Protein AF-A0A518E1F5-F1 (afdb_monomer_lite)

Foldseek 3Di:
DDDDPPPPPDDDDDPDPVVVVVVVVVVVVVVVVPPPVVVVVVVVVVVVVVVVCVCQLPLPCCQLDHHPVRVLVCLLCLLVVVDDPSVVVSSVSNVVRDPVVVVVSVCVVVVVPPDPPDDPPPPDDD

InterPro domains:
  IPR027383 Putative zinc-finger [PF13490] (68-102)
  IPR041916 Anti-sigma factor, zinc-finger domain superfamily [G3DSA:1.10.10.1320] (71-124)

pLDDT: mean 78.93, std 15.69, range [46.25, 96.38]

Structure (mmCIF, N/CA/C/O backbone):
data_AF-A0A518E1F5-F1
#
_entry.id   AF-A0A518E1F5-F1
#
loop_
_atom_site.group_PDB
_atom_site.id
_atom_site.type_symbol
_atom_site.label_atom_id
_atom_site.label_alt_id
_atom_site.label_comp_id
_atom_site.label_asym_id
_atom_site.label_entity_id
_atom_site.label_seq_id
_atom_site.pdbx_PDB_ins_code
_atom_site.Cartn_x
_atom_site.Cartn_y
_atom_site.Cartn_z
_atom_site.occupancy
_atom_site.B_iso_or_equiv
_atom_site.auth_seq_id
_atom_site.auth_comp_id
_atom_site.auth_asym_id
_atom_site.auth_atom_id
_atom_site.pdbx_PDB_model_num
ATOM 1 N N . MET A 1 1 ? 69.450 6.178 -67.119 1.00 46.25 1 MET A N 1
ATOM 2 C CA . MET A 1 1 ? 68.196 6.083 -66.341 1.00 46.25 1 MET A CA 1
ATOM 3 C C . MET A 1 1 ? 67.328 5.030 -67.004 1.00 46.25 1 MET A C 1
ATOM 5 O O . MET A 1 1 ? 66.877 5.261 -68.116 1.00 46.25 1 MET A O 1
ATOM 9 N N . ALA A 1 2 ? 67.214 3.853 -66.390 1.00 51.91 2 ALA A N 1
ATOM 10 C CA . ALA A 1 2 ? 66.398 2.751 -66.897 1.00 51.91 2 ALA A CA 1
ATOM 11 C C . ALA A 1 2 ? 64.999 2.818 -66.252 1.00 51.91 2 ALA A C 1
ATOM 13 O O . ALA A 1 2 ? 64.927 3.019 -65.038 1.00 51.91 2 ALA A O 1
ATOM 14 N N . PRO A 1 3 ? 63.903 2.692 -67.018 1.00 69.12 3 PRO A N 1
ATOM 15 C CA . PRO A 1 3 ? 62.561 2.616 -66.453 1.00 69.12 3 PRO A CA 1
ATOM 16 C C . PRO A 1 3 ? 62.301 1.212 -65.885 1.00 69.12 3 PRO A C 1
ATOM 18 O O . PRO A 1 3 ? 62.406 0.215 -66.597 1.00 69.12 3 PRO A O 1
ATOM 21 N N . ASN A 1 4 ? 61.959 1.139 -64.596 1.00 65.44 4 ASN A N 1
ATOM 22 C CA . ASN A 1 4 ? 61.533 -0.096 -63.941 1.00 65.44 4 ASN A CA 1
ATOM 23 C C . ASN A 1 4 ? 60.111 -0.441 -64.404 1.00 65.44 4 ASN A C 1
ATOM 25 O O . ASN A 1 4 ? 59.149 0.218 -64.012 1.00 65.44 4 ASN A O 1
ATOM 29 N N . ALA A 1 5 ? 59.987 -1.464 -65.246 1.00 60.72 5 ALA A N 1
ATOM 30 C CA . ALA A 1 5 ? 58.710 -2.047 -65.630 1.00 60.72 5 ALA A CA 1
ATOM 31 C C . ALA A 1 5 ? 58.191 -2.933 -64.487 1.00 60.72 5 ALA A C 1
ATOM 33 O O . ALA A 1 5 ? 58.458 -4.131 -64.447 1.00 60.72 5 ALA A O 1
ATOM 34 N N . PHE A 1 6 ? 57.462 -2.340 -63.540 1.00 66.81 6 PHE A N 1
ATOM 35 C CA . PHE A 1 6 ? 56.567 -3.102 -62.671 1.00 66.81 6 PHE A CA 1
ATOM 36 C C . PHE A 1 6 ? 55.363 -3.530 -63.512 1.00 66.81 6 PHE A C 1
ATOM 38 O O . PHE A 1 6 ? 54.394 -2.792 -63.675 1.00 66.81 6 PHE A O 1
ATOM 45 N N . THR A 1 7 ? 55.449 -4.710 -64.120 1.00 67.56 7 THR A N 1
ATOM 46 C CA . THR A 1 7 ? 54.271 -5.408 -64.633 1.00 67.56 7 THR A CA 1
ATOM 47 C C . THR A 1 7 ? 53.576 -6.061 -63.446 1.00 67.56 7 THR A C 1
ATOM 49 O O . THR A 1 7 ? 53.745 -7.255 -63.202 1.00 67.56 7 THR A O 1
ATOM 52 N N . ASP A 1 8 ? 52.838 -5.260 -62.680 1.00 62.75 8 ASP A N 1
ATOM 53 C CA . ASP A 1 8 ? 51.925 -5.764 -61.660 1.00 62.75 8 ASP A CA 1
ATOM 54 C C . ASP A 1 8 ? 50.793 -6.509 -62.374 1.00 62.75 8 ASP A C 1
ATOM 56 O O . ASP A 1 8 ? 49.826 -5.922 -62.866 1.00 62.75 8 ASP A O 1
ATOM 60 N N . SER A 1 9 ? 50.947 -7.827 -62.491 1.00 74.31 9 SER A N 1
ATOM 61 C CA . SER A 1 9 ? 49.896 -8.734 -62.933 1.00 74.31 9 SER A CA 1
ATOM 62 C C . SER A 1 9 ? 48.809 -8.756 -61.864 1.00 74.31 9 SER A C 1
ATOM 64 O O . SER A 1 9 ? 48.840 -9.563 -60.936 1.00 74.31 9 SER A O 1
ATOM 66 N N . TRP A 1 10 ? 47.870 -7.819 -61.963 1.00 83.19 10 TRP A N 1
ATOM 67 C CA . TRP A 1 10 ? 46.659 -7.830 -61.159 1.00 83.19 10 TRP A CA 1
ATOM 68 C C . TRP A 1 10 ? 45.859 -9.091 -61.495 1.00 83.19 10 TRP A C 1
ATOM 70 O O . TRP A 1 10 ? 45.221 -9.173 -62.547 1.00 83.19 10 TRP A O 1
ATOM 80 N N . GLU A 1 11 ? 45.909 -10.086 -60.615 1.00 83.25 11 GLU A N 1
ATOM 81 C CA . GLU A 1 11 ? 45.075 -11.273 -60.746 1.00 83.25 11 GLU A CA 1
ATOM 82 C C . GLU A 1 11 ? 43.672 -10.988 -60.192 1.00 83.25 11 GLU A C 1
ATOM 84 O O . GLU A 1 11 ? 43.524 -10.416 -59.104 1.00 83.25 11 GLU A O 1
ATOM 89 N N . PRO A 1 12 ? 42.608 -11.357 -60.926 1.00 81.50 12 PRO A N 1
ATOM 90 C CA . PRO A 1 12 ? 41.252 -11.223 -60.429 1.00 81.50 12 PRO A CA 1
ATOM 91 C C . PRO A 1 12 ? 41.071 -12.104 -59.190 1.00 81.50 12 PRO A C 1
ATOM 93 O O . PRO A 1 12 ? 41.300 -13.311 -59.219 1.00 81.50 12 PRO A O 1
ATOM 96 N N . CYS A 1 13 ? 40.647 -11.475 -58.094 1.00 79.06 13 CYS A N 1
ATOM 97 C CA . CYS A 1 13 ? 40.413 -12.144 -56.821 1.00 79.06 13 CYS A CA 1
ATOM 98 C C . CYS A 1 13 ? 39.407 -13.304 -56.989 1.00 79.06 13 CYS A C 1
ATOM 100 O O . CYS A 1 13 ? 38.368 -13.115 -57.637 1.00 79.06 13 CYS A O 1
ATOM 102 N N . PRO A 1 14 ? 39.682 -14.492 -56.415 1.00 79.88 14 PRO A N 1
ATOM 103 C CA . PRO A 1 14 ? 38.790 -15.639 -56.511 1.00 79.88 14 PRO A CA 1
ATOM 104 C C . PRO A 1 14 ? 37.406 -15.309 -55.942 1.00 79.88 14 PRO A C 1
ATOM 106 O O . PRO A 1 14 ? 37.247 -14.755 -54.850 1.00 79.88 14 PRO A O 1
ATOM 109 N N . SER A 1 15 ? 36.366 -15.653 -56.700 1.00 80.69 15 SER A N 1
ATOM 110 C CA . SER A 1 15 ? 34.984 -15.369 -56.325 1.00 80.69 15 SER A CA 1
ATOM 111 C C . SER A 1 15 ? 34.596 -16.134 -55.056 1.00 80.69 15 SER A C 1
ATOM 113 O O . SER A 1 15 ? 34.582 -17.363 -55.060 1.00 80.69 15 SER A O 1
ATOM 115 N N . GLY A 1 16 ? 34.230 -15.415 -53.992 1.00 79.25 16 GLY A N 1
ATOM 116 C CA . GLY A 1 16 ? 33.641 -16.001 -52.778 1.00 79.25 16 GLY A CA 1
ATOM 117 C C . GLY A 1 16 ? 34.358 -15.674 -51.465 1.00 79.25 16 GLY A C 1
ATOM 118 O O . GLY A 1 16 ? 33.766 -15.817 -50.396 1.00 79.25 16 GLY A O 1
ATOM 119 N N . GLU A 1 17 ? 35.598 -15.188 -51.509 1.00 83.38 17 GLU A N 1
ATOM 120 C CA . GLU A 1 17 ? 36.358 -14.904 -50.282 1.00 83.38 17 GLU A CA 1
ATOM 121 C C . GLU A 1 17 ? 35.868 -13.624 -49.581 1.00 83.38 17 GLU A C 1
ATOM 123 O O . GLU A 1 17 ? 35.615 -13.606 -48.372 1.00 83.38 17 GLU A O 1
ATOM 128 N N . LEU A 1 18 ? 35.597 -12.574 -50.361 1.00 83.38 18 LEU A N 1
ATOM 129 C CA . LEU A 1 18 ? 35.066 -11.308 -49.848 1.00 83.38 18 LEU A CA 1
ATOM 130 C C . LEU A 1 18 ? 33.648 -11.459 -49.273 1.00 83.38 18 LEU A C 1
ATOM 132 O O . LEU A 1 18 ? 33.318 -10.857 -48.249 1.00 83.38 18 LEU A O 1
ATOM 136 N N . THR A 1 19 ? 32.804 -12.297 -49.879 1.00 82.88 19 THR A N 1
ATOM 137 C CA . THR A 1 19 ? 31.443 -12.548 -49.381 1.00 82.88 19 THR A CA 1
ATOM 138 C C . THR A 1 19 ? 31.452 -13.322 -48.065 1.00 82.88 19 THR A C 1
ATOM 140 O O . THR A 1 19 ? 30.645 -13.017 -47.183 1.00 82.88 19 THR A O 1
ATOM 143 N N . GLY A 1 20 ? 32.400 -14.247 -47.876 1.00 83.44 20 GLY A N 1
ATOM 144 C CA . GLY A 1 20 ? 32.597 -14.953 -46.608 1.00 83.44 20 GLY A CA 1
ATOM 145 C C . GLY A 1 20 ? 32.967 -14.014 -45.455 1.00 83.44 20 GLY A C 1
ATOM 146 O O . GLY A 1 20 ? 32.409 -14.121 -44.356 1.00 83.44 20 GLY A O 1
ATOM 147 N N . MET A 1 21 ? 33.842 -13.035 -45.708 1.00 81.75 21 MET A N 1
ATOM 148 C CA . MET A 1 21 ? 34.211 -12.025 -44.707 1.00 81.75 21 MET A CA 1
ATOM 149 C C . MET A 1 21 ? 33.032 -11.112 -44.342 1.00 81.75 21 MET A C 1
ATOM 151 O O . MET A 1 21 ? 32.792 -10.858 -43.157 1.00 81.75 21 MET A O 1
ATOM 155 N N . VAL A 1 22 ? 32.238 -10.682 -45.329 1.00 86.06 22 VAL A N 1
ATOM 156 C CA . VAL A 1 22 ? 31.046 -9.849 -45.095 1.00 86.06 22 VAL A CA 1
ATOM 157 C C . VAL A 1 22 ? 29.970 -10.613 -44.315 1.00 86.06 22 VAL A C 1
ATOM 159 O O . VAL A 1 22 ? 29.420 -10.075 -43.351 1.00 86.06 22 VAL A O 1
ATOM 162 N N . GLN A 1 23 ? 29.696 -11.877 -44.654 1.00 84.50 23 GLN A N 1
ATOM 163 C CA . GLN A 1 23 ? 28.716 -12.695 -43.928 1.00 84.50 23 GLN A CA 1
ATOM 164 C C . GLN A 1 23 ? 29.130 -12.946 -42.473 1.00 84.50 23 GLN A C 1
ATOM 166 O O . GLN A 1 23 ? 28.301 -12.824 -41.563 1.00 84.50 23 GLN A O 1
ATOM 171 N N . ARG A 1 24 ? 30.415 -13.231 -42.218 1.00 81.12 24 ARG A N 1
ATOM 172 C CA . ARG A 1 24 ? 30.926 -13.425 -40.854 1.00 81.12 24 ARG A CA 1
ATOM 173 C C . ARG A 1 24 ? 30.796 -12.140 -40.033 1.00 81.12 24 ARG A C 1
ATOM 175 O O . ARG A 1 24 ? 30.259 -12.196 -38.926 1.00 81.12 24 ARG A O 1
ATOM 182 N N . ALA A 1 25 ? 31.165 -10.987 -40.594 1.00 81.00 25 ALA A N 1
ATOM 183 C CA . ALA A 1 25 ? 31.026 -9.688 -39.933 1.00 81.00 25 ALA A CA 1
ATOM 184 C C . ALA A 1 25 ? 29.560 -9.334 -39.610 1.00 81.00 25 ALA A C 1
ATOM 186 O O . ALA A 1 25 ? 29.260 -8.836 -38.522 1.00 81.00 25 ALA A O 1
ATOM 187 N N . GLN A 1 26 ? 28.625 -9.637 -40.516 1.00 84.56 26 GLN A N 1
ATOM 188 C CA . GLN A 1 26 ? 27.197 -9.397 -40.284 1.00 84.56 26 GLN A CA 1
ATOM 189 C C . GLN A 1 26 ? 26.607 -10.324 -39.209 1.00 84.56 26 GLN A C 1
ATOM 191 O O . GLN A 1 26 ? 25.800 -9.873 -38.394 1.00 84.56 26 GLN A O 1
ATOM 196 N N . SER A 1 27 ? 27.024 -11.593 -39.154 1.00 77.94 27 SER A N 1
ATOM 197 C CA . SER A 1 27 ? 26.531 -12.548 -38.148 1.00 77.94 27 SER A CA 1
ATOM 198 C C . SER A 1 27 ? 26.914 -12.156 -36.713 1.00 77.94 27 SER A C 1
ATOM 200 O O . SER A 1 27 ? 26.108 -12.301 -35.791 1.00 77.94 27 SER A O 1
ATOM 202 N N . VAL A 1 28 ? 28.110 -11.588 -36.530 1.00 77.75 28 VAL A N 1
ATOM 203 C CA . VAL A 1 28 ? 28.608 -11.114 -35.231 1.00 77.75 28 VAL A CA 1
ATOM 204 C C . VAL A 1 28 ? 27.842 -9.869 -34.777 1.00 77.75 28 VAL A C 1
ATOM 206 O O . VAL A 1 28 ? 27.422 -9.798 -33.623 1.00 77.75 28 VAL A O 1
ATOM 209 N N . ARG A 1 29 ? 27.566 -8.927 -35.693 1.00 67.25 29 ARG A N 1
ATOM 210 C CA . ARG A 1 29 ? 26.765 -7.727 -35.388 1.00 67.25 29 ARG A CA 1
ATOM 211 C C . ARG A 1 29 ? 25.335 -8.063 -34.963 1.00 67.25 29 ARG A C 1
ATOM 213 O O . ARG A 1 29 ? 24.836 -7.462 -34.016 1.00 67.25 29 ARG A O 1
ATOM 220 N N . ARG A 1 30 ? 24.693 -9.050 -35.604 1.00 67.81 30 ARG A N 1
ATOM 221 C CA . ARG A 1 30 ? 23.337 -9.490 -35.220 1.00 67.81 30 ARG A CA 1
ATOM 222 C C . ARG A 1 30 ? 23.296 -10.084 -33.812 1.00 67.81 30 ARG A C 1
ATOM 224 O O . ARG A 1 30 ? 22.365 -9.796 -33.071 1.00 67.81 30 ARG A O 1
ATOM 231 N N . LYS A 1 31 ? 24.307 -10.870 -33.426 1.00 62.84 31 LYS A N 1
ATOM 232 C CA . LYS A 1 31 ? 24.369 -11.486 -32.091 1.00 62.84 31 LYS A CA 1
ATOM 233 C C . LYS A 1 31 ? 24.662 -10.482 -30.974 1.00 62.84 31 LYS A C 1
ATOM 235 O O . LYS A 1 31 ? 24.146 -10.653 -29.876 1.00 62.84 31 LYS A O 1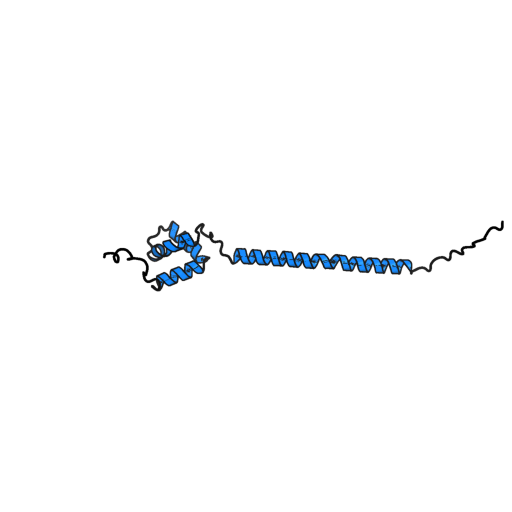
ATOM 240 N N . SER A 1 32 ? 25.454 -9.440 -31.241 1.00 61.91 32 SER A N 1
ATOM 241 C CA . SER A 1 32 ? 25.820 -8.454 -30.212 1.00 61.91 32 SER A CA 1
ATOM 242 C C . SER A 1 32 ? 24.713 -7.434 -29.917 1.00 61.91 32 SER A C 1
ATOM 244 O O . SER A 1 32 ? 24.672 -6.901 -28.811 1.00 61.91 32 SER A O 1
ATOM 246 N N . GLN A 1 33 ? 23.816 -7.147 -30.867 1.00 58.78 33 GLN A N 1
ATOM 247 C CA . GLN A 1 33 ? 22.744 -6.168 -30.646 1.00 58.78 33 GLN A CA 1
ATOM 248 C C . GLN A 1 33 ? 21.588 -6.706 -29.792 1.00 58.78 33 GLN A C 1
ATOM 250 O O . GLN A 1 33 ? 20.921 -5.923 -29.126 1.00 58.78 33 GLN A O 1
ATOM 255 N N . THR A 1 34 ? 21.352 -8.019 -29.753 1.00 57.84 34 THR A N 1
ATOM 256 C CA . THR A 1 34 ? 20.215 -8.597 -29.014 1.00 57.84 34 THR A CA 1
ATOM 257 C C . THR A 1 34 ? 20.486 -8.839 -27.530 1.00 57.84 34 THR A C 1
ATOM 259 O O . THR A 1 34 ? 19.546 -8.906 -26.745 1.00 57.84 34 THR A O 1
ATOM 262 N N . THR A 1 35 ? 21.746 -8.970 -27.110 1.00 61.56 35 THR A N 1
ATOM 263 C CA . THR A 1 35 ? 22.083 -9.379 -25.734 1.00 61.56 35 THR A CA 1
ATOM 264 C C . THR A 1 35 ? 22.052 -8.242 -24.716 1.00 61.56 35 THR A C 1
ATOM 266 O O . THR A 1 35 ? 21.829 -8.497 -23.539 1.00 61.56 35 THR A O 1
ATOM 269 N N . SER A 1 36 ? 22.245 -6.990 -25.136 1.00 63.03 36 SER A N 1
ATOM 270 C CA . SER A 1 36 ? 22.329 -5.869 -24.185 1.00 63.03 36 SER A CA 1
ATOM 271 C C . SER A 1 36 ? 20.962 -5.358 -23.718 1.00 63.03 36 SER A C 1
ATOM 273 O O . SER A 1 36 ? 20.842 -4.876 -22.595 1.00 63.03 36 SER A O 1
ATOM 275 N N . PHE A 1 37 ? 19.911 -5.490 -24.535 1.00 68.19 37 PHE A N 1
ATOM 276 C CA . PHE A 1 37 ? 18.580 -4.975 -24.186 1.00 68.19 37 PHE A CA 1
ATOM 277 C C . PHE A 1 37 ? 17.820 -5.856 -23.186 1.00 68.19 37 PHE A C 1
ATOM 279 O O . PHE A 1 37 ? 16.997 -5.349 -22.426 1.00 68.19 37 PHE A O 1
ATOM 286 N N . THR A 1 38 ? 18.107 -7.158 -23.136 1.00 75.69 38 THR A N 1
ATOM 287 C CA . THR A 1 38 ? 17.394 -8.092 -22.251 1.00 75.69 38 THR A CA 1
ATOM 288 C C . THR A 1 38 ? 17.744 -7.872 -20.780 1.00 75.69 38 THR A C 1
ATOM 290 O O . THR A 1 38 ? 16.852 -7.867 -19.937 1.00 75.69 38 THR A O 1
ATOM 293 N N . ILE A 1 39 ? 19.018 -7.620 -20.464 1.00 81.81 39 ILE A N 1
ATOM 294 C CA . ILE A 1 39 ? 19.486 -7.442 -19.079 1.00 81.81 39 ILE A CA 1
ATOM 295 C C . ILE A 1 39 ? 18.878 -6.182 -18.453 1.00 81.81 39 ILE A C 1
ATOM 297 O O . ILE A 1 39 ? 18.346 -6.233 -17.345 1.00 81.81 39 ILE A O 1
ATOM 301 N N . VAL A 1 40 ? 18.906 -5.060 -19.179 1.00 84.88 40 VAL A N 1
ATOM 302 C CA . VAL A 1 40 ? 18.335 -3.792 -18.697 1.00 84.88 40 VAL A CA 1
ATOM 303 C C . VAL A 1 40 ? 16.819 -3.912 -18.530 1.00 84.88 40 VAL A C 1
ATOM 305 O O . VAL A 1 40 ? 16.282 -3.475 -17.516 1.00 84.88 40 VAL A O 1
ATOM 308 N N . GLY A 1 41 ? 16.134 -4.564 -19.476 1.00 87.62 41 GLY A N 1
ATOM 309 C CA . GLY A 1 41 ? 14.691 -4.791 -19.391 1.00 87.62 41 GLY A CA 1
ATOM 310 C C . GLY A 1 41 ? 14.284 -5.606 -18.161 1.00 87.62 41 GLY A C 1
ATOM 311 O O . GLY A 1 41 ? 13.347 -5.227 -17.461 1.00 87.6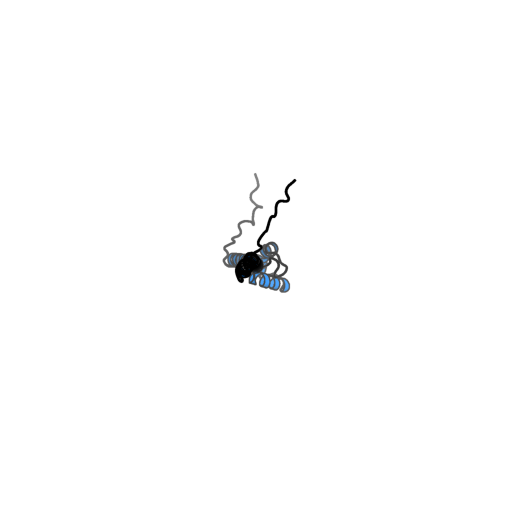2 41 GLY A O 1
ATOM 312 N N . VAL A 1 42 ? 15.016 -6.682 -17.850 1.00 92.88 42 VAL A N 1
ATOM 313 C CA . VAL A 1 42 ? 14.743 -7.511 -16.665 1.00 92.88 42 VAL A CA 1
ATOM 314 C C . VAL A 1 42 ? 14.951 -6.719 -15.376 1.00 92.88 42 VAL A C 1
ATOM 316 O O . VAL A 1 42 ? 14.092 -6.785 -14.504 1.00 92.88 42 VAL A O 1
ATOM 319 N N . LEU A 1 43 ? 16.031 -5.939 -15.263 1.00 92.62 43 LEU A N 1
ATOM 320 C CA . LEU A 1 43 ? 16.304 -5.129 -14.067 1.00 92.62 43 LEU A CA 1
ATOM 321 C C . LEU A 1 43 ? 15.245 -4.045 -13.828 1.00 92.62 43 LEU A C 1
ATOM 323 O O . LEU A 1 43 ? 14.845 -3.813 -12.688 1.00 92.62 43 LEU A O 1
ATOM 327 N N . VAL A 1 44 ? 14.772 -3.385 -14.887 1.00 95.88 44 VAL A N 1
ATOM 328 C CA . VAL A 1 44 ? 13.711 -2.372 -14.772 1.00 95.88 44 VAL A CA 1
ATOM 329 C C . VAL A 1 44 ? 12.395 -3.023 -14.357 1.00 95.88 44 VAL A C 1
ATOM 331 O O . VAL A 1 44 ? 11.737 -2.528 -13.445 1.00 95.88 44 VAL A O 1
ATOM 334 N N . LEU A 1 45 ? 12.032 -4.154 -14.970 1.00 95.56 45 LEU A N 1
ATOM 335 C CA . LEU A 1 45 ? 10.806 -4.872 -14.626 1.00 95.56 45 LEU A CA 1
ATOM 336 C C . LEU A 1 45 ? 10.830 -5.382 -13.184 1.00 95.56 45 LEU A C 1
ATOM 338 O O . LEU A 1 45 ? 9.861 -5.159 -12.463 1.00 95.56 45 LEU A O 1
ATOM 342 N N . THR A 1 46 ? 11.919 -6.013 -12.735 1.00 94.94 46 THR A N 1
ATOM 343 C CA . THR A 1 46 ? 12.026 -6.505 -11.352 1.00 94.94 46 THR A CA 1
ATOM 344 C C . THR A 1 46 ? 12.022 -5.365 -10.343 1.00 94.94 46 THR A C 1
ATOM 346 O O . THR A 1 46 ? 11.337 -5.471 -9.331 1.00 94.94 46 THR A O 1
ATOM 349 N N . SER A 1 47 ? 12.708 -4.254 -10.627 1.00 94.69 47 SER A N 1
ATOM 350 C CA . SER A 1 47 ? 12.677 -3.061 -9.776 1.00 94.69 47 SER A CA 1
ATOM 351 C C . SER A 1 47 ? 11.265 -2.472 -9.673 1.00 94.69 47 SER A C 1
ATOM 353 O O . SER A 1 47 ? 10.770 -2.252 -8.568 1.00 94.69 47 SER A O 1
ATOM 355 N N . CYS A 1 48 ? 10.561 -2.309 -10.800 1.00 94.88 48 CYS A N 1
ATOM 356 C CA . CYS A 1 48 ? 9.168 -1.855 -10.810 1.00 94.88 48 CYS A CA 1
ATOM 357 C C . CYS A 1 48 ? 8.241 -2.795 -10.035 1.00 94.88 48 CYS A C 1
ATOM 359 O O . CYS A 1 48 ? 7.442 -2.325 -9.229 1.00 94.88 48 CYS A O 1
ATOM 361 N N . LEU A 1 49 ? 8.352 -4.109 -10.245 1.00 95.12 49 LEU A N 1
ATOM 362 C CA . LEU A 1 49 ? 7.577 -5.114 -9.512 1.00 95.12 49 LEU A CA 1
ATOM 363 C C . LEU A 1 49 ? 7.850 -5.056 -8.008 1.00 95.12 49 LEU A C 1
ATOM 365 O O . LEU A 1 49 ? 6.914 -5.121 -7.220 1.00 95.12 49 LEU A O 1
ATOM 369 N N . SER A 1 50 ? 9.110 -4.886 -7.611 1.00 92.75 50 SER A N 1
ATOM 370 C CA . SER A 1 50 ? 9.503 -4.794 -6.205 1.00 92.75 50 SER A CA 1
ATOM 371 C C . SER A 1 50 ? 8.961 -3.520 -5.548 1.00 92.75 50 SER A C 1
ATOM 373 O O . SER A 1 50 ? 8.396 -3.575 -4.459 1.00 92.75 50 SER A O 1
ATOM 375 N N . LEU A 1 51 ? 9.040 -2.373 -6.231 1.00 89.12 51 LEU A N 1
ATOM 376 C CA . LEU A 1 51 ? 8.458 -1.117 -5.749 1.00 89.12 51 LEU A CA 1
ATOM 377 C C . LEU A 1 51 ? 6.931 -1.188 -5.655 1.00 89.12 51 LEU A C 1
ATOM 379 O O . LEU A 1 51 ? 6.370 -0.728 -4.666 1.00 89.12 51 LEU A O 1
ATOM 383 N N . LEU A 1 52 ? 6.261 -1.790 -6.640 1.00 87.19 52 LEU A N 1
ATOM 384 C CA . LEU A 1 52 ? 4.815 -2.023 -6.591 1.00 87.19 52 LEU A CA 1
AT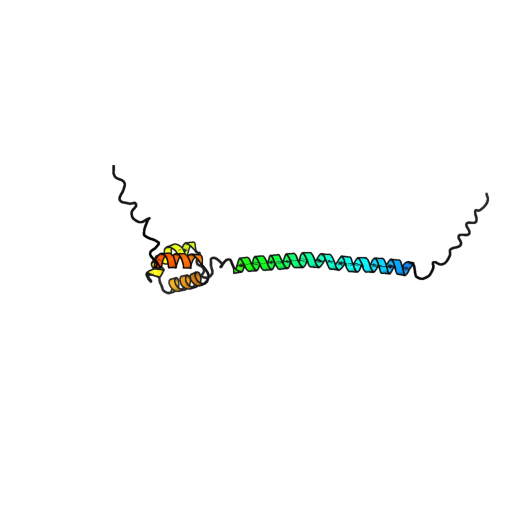OM 385 C C . LEU A 1 52 ? 4.440 -2.945 -5.433 1.00 87.19 52 LEU A C 1
ATOM 387 O O . LEU A 1 52 ? 3.488 -2.660 -4.714 1.00 87.19 52 LEU A O 1
ATOM 391 N N . TYR A 1 53 ? 5.210 -4.012 -5.219 1.00 88.25 53 TYR A N 1
ATOM 392 C CA . TYR A 1 53 ? 5.003 -4.917 -4.097 1.00 88.25 53 TYR A CA 1
ATOM 393 C C . TYR A 1 53 ? 5.164 -4.189 -2.764 1.00 88.25 53 TYR A C 1
ATOM 395 O O . TYR A 1 53 ? 4.324 -4.361 -1.889 1.00 88.25 53 TYR A O 1
ATOM 403 N N . LEU A 1 54 ? 6.181 -3.336 -2.618 1.00 83.50 54 LEU A N 1
ATOM 404 C CA . LEU A 1 54 ? 6.356 -2.520 -1.419 1.00 83.50 54 LEU A CA 1
ATOM 405 C C . LEU A 1 54 ? 5.205 -1.533 -1.238 1.00 83.50 54 LEU A C 1
ATOM 407 O O . LEU A 1 54 ? 4.648 -1.509 -0.159 1.00 83.50 54 LEU A O 1
ATOM 411 N N . GLN A 1 55 ? 4.781 -0.797 -2.267 1.00 72.31 55 GLN A N 1
ATOM 412 C CA . GLN A 1 55 ? 3.646 0.138 -2.177 1.00 72.31 55 GLN A CA 1
ATOM 413 C C . GLN A 1 55 ? 2.330 -0.554 -1.798 1.00 72.31 55 GLN A C 1
ATOM 415 O O . GLN A 1 55 ? 1.507 0.029 -1.101 1.00 72.31 55 GLN A O 1
ATOM 420 N N . PHE A 1 56 ? 2.126 -1.786 -2.264 1.00 71.81 56 PHE A N 1
ATOM 421 C CA . PHE A 1 56 ? 0.925 -2.564 -1.968 1.00 71.81 56 PHE A CA 1
ATOM 422 C C . PHE A 1 56 ? 1.008 -3.281 -0.612 1.00 71.81 56 PHE A C 1
ATOM 424 O O . PHE A 1 56 ? -0.005 -3.462 0.057 1.00 71.81 56 PHE A O 1
ATOM 431 N N . SER A 1 57 ? 2.214 -3.679 -0.197 1.00 67.19 57 SER A N 1
ATOM 432 C CA . SER A 1 57 ? 2.470 -4.381 1.070 1.00 67.19 57 SER A CA 1
ATOM 433 C C . SER A 1 57 ? 2.731 -3.436 2.236 1.00 67.19 57 SER A C 1
ATOM 435 O O . SER A 1 57 ? 2.598 -3.841 3.385 1.00 67.19 57 SER A O 1
ATOM 437 N N . THR A 1 58 ? 3.103 -2.184 1.974 1.00 57.91 58 THR A N 1
ATOM 438 C CA . THR A 1 58 ? 2.977 -1.099 2.937 1.00 57.91 58 THR A CA 1
ATOM 439 C C . THR A 1 58 ? 1.541 -0.612 2.803 1.00 57.91 58 THR A C 1
ATOM 441 O O . THR A 1 58 ? 1.285 0.174 1.888 1.00 57.91 58 THR A O 1
ATOM 444 N N . PRO A 1 59 ? 0.583 -1.082 3.629 1.00 56.38 59 PRO A N 1
ATOM 445 C CA . PRO A 1 59 ? -0.734 -0.466 3.656 1.00 56.38 59 PRO A CA 1
ATOM 446 C C . PRO A 1 59 ? -0.479 1.024 3.818 1.00 56.38 59 PRO A C 1
ATOM 448 O O . PRO A 1 59 ? 0.202 1.433 4.764 1.00 56.38 59 PRO A O 1
ATOM 451 N N . SER A 1 60 ? -0.878 1.812 2.814 1.00 54.06 60 SER A N 1
ATOM 452 C CA . SER A 1 60 ? -0.632 3.243 2.857 1.00 54.06 60 SER A CA 1
ATOM 453 C C . SER A 1 60 ? -1.178 3.703 4.199 1.00 54.06 60 SER A C 1
ATOM 455 O O . SER A 1 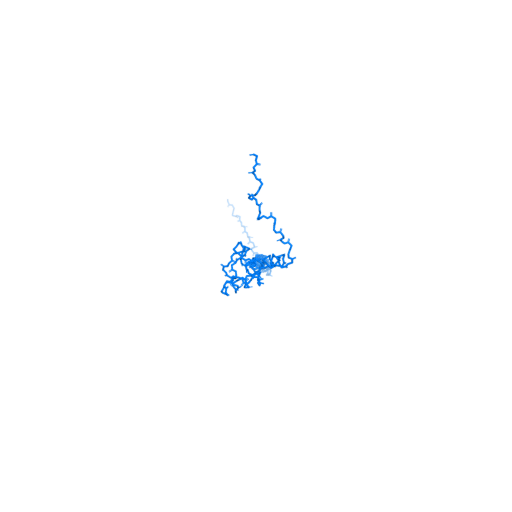60 ? -2.308 3.369 4.568 1.00 54.06 60 SER A O 1
ATOM 457 N N . ALA A 1 61 ? -0.352 4.400 4.971 1.00 55.28 61 ALA A N 1
ATOM 458 C CA . ALA A 1 61 ? -0.688 4.815 6.326 1.00 55.28 61 ALA A CA 1
ATOM 459 C C . ALA A 1 61 ? -1.915 5.754 6.382 1.00 55.28 61 ALA A C 1
ATOM 461 O O . ALA A 1 61 ? -2.178 6.322 7.426 1.00 55.28 61 ALA A O 1
ATOM 462 N N . ASN A 1 62 ? -2.650 5.921 5.274 1.00 57.00 62 ASN A N 1
ATOM 463 C CA . ASN A 1 62 ? -3.739 6.854 5.055 1.00 57.00 62 ASN A CA 1
ATOM 464 C C . ASN A 1 62 ? -4.939 6.211 4.324 1.00 57.00 62 ASN A C 1
ATOM 466 O O . ASN A 1 62 ? -5.696 6.944 3.692 1.00 57.00 62 ASN A O 1
ATOM 470 N N . ALA A 1 63 ? -5.144 4.884 4.359 1.00 59.66 63 ALA A N 1
ATOM 471 C CA . ALA A 1 63 ? -6.274 4.244 3.656 1.00 59.66 63 ALA A CA 1
ATOM 472 C C . ALA A 1 63 ? -7.652 4.843 4.027 1.00 59.66 63 ALA A C 1
ATOM 474 O O . ALA A 1 63 ? -8.524 4.939 3.172 1.00 59.66 63 ALA A O 1
ATOM 475 N N . ALA A 1 64 ? -7.802 5.337 5.261 1.00 63.19 64 ALA A N 1
ATOM 476 C CA . ALA A 1 64 ? -8.981 6.070 5.742 1.00 63.19 64 ALA A CA 1
ATOM 477 C C . ALA A 1 64 ? -8.721 7.580 5.960 1.00 63.19 64 ALA A C 1
ATOM 479 O O . ALA A 1 64 ? -9.497 8.275 6.619 1.00 63.19 64 ALA A O 1
ATOM 480 N N . GLY A 1 65 ? -7.584 8.091 5.472 1.00 78.12 65 GLY A N 1
ATOM 481 C CA . GLY A 1 65 ? -7.077 9.430 5.788 1.00 78.12 65 GLY A CA 1
ATOM 482 C C . GLY A 1 65 ? -6.635 9.611 7.246 1.00 78.12 65 GLY A C 1
ATOM 483 O O . GLY A 1 65 ? -6.443 10.747 7.663 1.00 78.12 65 GLY A O 1
ATOM 484 N N . LEU A 1 66 ? -6.503 8.514 8.000 1.00 83.81 66 LEU A N 1
ATOM 485 C CA . LEU A 1 66 ? -6.043 8.495 9.387 1.00 83.81 66 LEU A CA 1
ATOM 486 C C . LEU A 1 66 ? -4.707 7.773 9.483 1.00 83.81 66 LEU A C 1
ATOM 488 O O . LEU A 1 66 ? -4.597 6.620 9.046 1.00 83.81 66 LEU A O 1
ATOM 492 N N . ALA A 1 67 ? -3.738 8.436 10.102 1.00 88.75 67 ALA A N 1
ATOM 493 C CA . ALA A 1 67 ? -2.445 7.847 10.397 1.00 88.75 67 ALA A CA 1
ATOM 494 C C . ALA A 1 67 ? -2.530 6.903 11.605 1.00 88.75 67 ALA A C 1
ATOM 496 O O . ALA A 1 67 ? -3.313 7.121 12.529 1.00 88.75 67 ALA A O 1
ATOM 497 N N . CYS A 1 68 ? -1.676 5.872 11.653 1.00 89.88 68 CYS A N 1
ATOM 498 C CA . CYS A 1 68 ? -1.679 4.901 12.759 1.00 89.88 68 CYS A CA 1
ATOM 499 C C . CYS A 1 68 ? -1.540 5.567 14.143 1.00 89.88 68 CYS A C 1
ATOM 501 O O . CYS A 1 68 ? -2.161 5.120 15.106 1.00 89.88 68 CYS A O 1
ATOM 503 N N . PHE A 1 69 ? -0.761 6.653 14.242 1.00 89.75 69 PHE A N 1
ATOM 504 C CA . PHE A 1 69 ? -0.569 7.383 15.501 1.00 89.75 69 PHE A CA 1
ATOM 505 C C . PHE A 1 69 ? -1.840 8.106 15.981 1.00 89.75 69 PHE A C 1
ATOM 507 O O . PHE A 1 69 ? -1.984 8.345 17.176 1.00 89.75 69 PHE A O 1
ATOM 514 N N . GLU A 1 70 ? -2.760 8.444 15.074 1.00 91.50 70 GLU A N 1
ATOM 515 C CA . GLU A 1 70 ? -4.047 9.073 15.400 1.00 91.50 70 GLU A CA 1
ATOM 516 C C . GLU A 1 70 ? -5.073 8.026 15.843 1.00 91.50 70 GLU A C 1
ATOM 518 O O . GLU A 1 70 ? -5.895 8.288 16.717 1.00 91.50 70 GLU A O 1
ATOM 523 N N . VAL A 1 71 ? -5.004 6.822 15.266 1.00 93.31 71 VAL A N 1
ATOM 524 C CA . VAL A 1 71 ? -5.902 5.708 15.601 1.00 93.31 71 VAL A CA 1
ATOM 525 C C . VAL A 1 71 ? -5.592 5.150 16.990 1.00 93.31 71 VAL A C 1
ATOM 527 O O . VAL A 1 71 ? -6.516 4.855 17.742 1.00 93.31 71 VAL A O 1
ATOM 530 N N . GLN A 1 72 ? -4.314 5.049 17.364 1.00 92.19 72 GLN A N 1
ATOM 531 C CA . GLN A 1 72 ? -3.874 4.448 18.628 1.00 92.19 72 GLN A CA 1
ATOM 532 C C . GLN A 1 72 ? -4.596 4.982 19.889 1.00 92.19 72 GLN A C 1
ATOM 534 O O . GLN A 1 72 ? -5.128 4.160 20.637 1.00 92.19 72 GLN A O 1
ATOM 539 N N . PRO A 1 73 ? -4.680 6.304 20.153 1.00 93.44 73 PRO A N 1
ATOM 540 C CA . PRO A 1 73 ? -5.411 6.815 21.317 1.00 93.44 73 PRO A CA 1
ATOM 541 C C . PRO A 1 73 ? -6.932 6.604 21.221 1.00 93.44 73 PRO A C 1
ATOM 543 O O . PRO A 1 73 ? -7.604 6.512 22.246 1.00 93.44 73 PRO A O 1
ATOM 546 N N . LEU A 1 74 ? -7.479 6.491 20.007 1.00 94.69 74 LEU A N 1
ATOM 547 C CA . LEU A 1 74 ? -8.913 6.319 19.762 1.00 94.69 74 LEU A CA 1
ATOM 548 C C . LEU A 1 74 ? -9.383 4.866 19.916 1.00 94.69 74 LEU A C 1
ATOM 550 O O . LEU A 1 74 ? -10.576 4.640 20.116 1.00 94.69 74 LEU A O 1
ATOM 554 N N . LEU A 1 75 ? -8.482 3.876 19.867 1.00 94.19 75 LEU A N 1
ATOM 555 C CA . LEU A 1 75 ? -8.838 2.452 19.978 1.00 94.19 75 LEU A CA 1
ATOM 556 C C . LEU A 1 75 ? -9.564 2.120 21.292 1.00 94.19 75 LEU A C 1
ATOM 558 O O . LEU A 1 75 ? -10.474 1.290 21.297 1.00 94.19 75 LEU A O 1
ATOM 562 N N . GLY A 1 76 ? -9.215 2.788 22.396 1.00 93.12 76 GLY A N 1
ATOM 563 C CA . GLY A 1 76 ? -9.890 2.599 23.685 1.00 93.12 76 GLY A CA 1
ATOM 564 C C . GLY A 1 76 ? -11.340 3.093 23.675 1.00 93.12 76 GLY A C 1
ATOM 565 O O . GLY A 1 76 ? -12.239 2.408 24.167 1.00 93.12 76 GLY A O 1
ATOM 566 N N . GLU A 1 77 ? -11.590 4.257 23.074 1.00 94.81 77 GLU A N 1
ATOM 567 C CA . GLU A 1 77 ? -12.939 4.816 22.916 1.00 94.81 77 GLU A CA 1
ATOM 568 C C . GLU A 1 77 ? -13.767 4.036 21.890 1.00 94.81 77 GLU A C 1
ATOM 570 O O . GLU A 1 77 ? -14.971 3.846 22.078 1.00 94.81 77 GLU A O 1
ATOM 575 N N . TYR A 1 78 ? -13.114 3.545 20.835 1.00 96.12 78 TYR A N 1
ATOM 576 C CA . TYR A 1 78 ? -13.694 2.672 19.821 1.00 96.12 78 TYR A CA 1
ATOM 577 C C . TYR A 1 78 ? -14.182 1.358 20.429 1.00 96.12 78 TYR A C 1
ATOM 579 O O . TYR A 1 78 ? -15.338 0.988 20.233 1.00 96.12 78 TYR A O 1
ATOM 587 N N . HIS A 1 79 ? -13.357 0.705 21.252 1.00 94.88 79 HIS A N 1
ATOM 588 C CA . HIS A 1 79 ? -13.747 -0.503 21.981 1.00 94.88 79 HIS A CA 1
ATOM 589 C C . HIS A 1 79 ? -14.958 -0.263 22.899 1.00 94.88 79 HIS A C 1
ATOM 591 O O . HIS A 1 79 ? -15.841 -1.108 23.012 1.00 94.88 79 HIS A O 1
ATOM 597 N N . GLN A 1 80 ? -15.039 0.920 23.514 1.00 94.38 80 GLN A N 1
ATOM 598 C CA . GLN A 1 80 ? -16.168 1.324 24.357 1.00 94.38 80 GLN A CA 1
ATOM 599 C C . GLN A 1 80 ? -17.386 1.829 23.562 1.00 94.38 80 GLN A C 1
ATOM 601 O O . GLN A 1 80 ? -18.361 2.258 24.178 1.00 94.38 80 GLN A O 1
ATOM 606 N N . GLN A 1 81 ? -17.336 1.820 22.224 1.00 93.81 81 GLN A N 1
ATOM 607 C CA . GLN A 1 81 ? -18.374 2.349 21.329 1.00 93.81 81 GLN A CA 1
ATOM 608 C C . GLN A 1 81 ? -18.770 3.807 21.634 1.00 93.81 81 GLN A C 1
ATOM 610 O O . GLN A 1 81 ? -19.909 4.216 21.419 1.00 93.81 81 GLN A O 1
ATOM 615 N N . LYS A 1 82 ? -17.828 4.614 22.142 1.00 95.88 82 LYS A N 1
ATOM 616 C CA . LYS A 1 82 ? -18.054 6.030 22.491 1.00 95.88 82 LYS A CA 1
ATOM 617 C C . LYS A 1 82 ? -17.833 6.991 21.324 1.00 95.88 82 LYS A C 1
ATOM 619 O O . LYS A 1 82 ? -18.162 8.171 21.428 1.00 95.88 82 LYS A O 1
ATOM 624 N N . LEU A 1 83 ? -17.276 6.499 20.223 1.00 93.81 83 LEU A N 1
ATOM 625 C CA . LEU A 1 83 ? -16.996 7.302 19.041 1.00 93.81 83 LEU A CA 1
ATOM 626 C C . LEU A 1 83 ? -18.250 7.572 18.212 1.00 93.81 83 LEU A C 1
ATOM 628 O O . LEU A 1 83 ? -19.200 6.794 18.177 1.00 93.81 83 LEU A O 1
ATOM 632 N N . THR A 1 84 ? -18.216 8.691 17.491 1.00 96.38 84 THR A N 1
ATOM 633 C CA . THR A 1 84 ? -19.241 9.000 16.489 1.00 96.38 84 THR A CA 1
ATOM 634 C C . THR A 1 84 ? -19.236 7.943 15.374 1.00 96.38 84 THR A C 1
ATOM 636 O O . THR A 1 84 ? -18.162 7.443 15.024 1.00 96.38 84 THR A O 1
ATOM 639 N N . PRO A 1 85 ? -20.390 7.639 14.748 1.00 93.75 85 PRO A N 1
ATOM 640 C CA . PRO A 1 85 ? -20.479 6.610 13.705 1.00 93.75 85 PRO A CA 1
ATOM 641 C C . PRO A 1 85 ? -19.593 6.912 12.485 1.00 93.75 85 PRO A C 1
ATOM 643 O O . PRO A 1 85 ? -19.089 6.006 11.829 1.00 93.75 85 PRO A O 1
ATOM 646 N N . ALA A 1 86 ? -19.356 8.195 12.196 1.00 92.31 86 ALA A N 1
ATOM 647 C CA . ALA A 1 86 ? -18.446 8.605 11.130 1.00 92.31 86 ALA A CA 1
ATOM 648 C C . ALA A 1 86 ? -16.978 8.267 11.452 1.00 92.31 86 ALA A C 1
ATOM 650 O O . ALA A 1 86 ? -16.221 7.882 10.563 1.00 92.31 86 ALA A O 1
ATOM 651 N N . MET A 1 87 ? -16.565 8.400 12.717 1.00 93.25 87 MET A N 1
ATOM 652 C CA . MET A 1 87 ? -15.206 8.053 13.139 1.00 93.25 87 MET A CA 1
ATOM 653 C C . MET A 1 87 ? -15.016 6.546 13.291 1.00 93.25 87 MET A C 1
ATOM 655 O O . MET A 1 87 ? -13.959 6.046 12.917 1.00 93.25 87 MET A O 1
ATOM 659 N N . SER A 1 88 ? -16.026 5.813 13.774 1.00 95.25 88 SER A N 1
ATOM 660 C CA . SER A 1 88 ? -15.946 4.350 13.845 1.00 95.25 88 SER A CA 1
ATOM 661 C C . SER A 1 88 ? -15.755 3.739 12.459 1.00 95.25 88 SER A C 1
ATOM 663 O O . SER A 1 88 ? -14.854 2.929 12.294 1.00 95.25 88 SER A O 1
ATOM 665 N N . GLN A 1 89 ? -16.489 4.218 11.446 1.00 94.38 89 GLN A N 1
ATOM 666 C CA . GLN A 1 89 ? -16.335 3.748 10.067 1.00 94.38 89 GLN A CA 1
ATOM 667 C C . GLN A 1 89 ? -14.909 3.959 9.532 1.00 94.38 89 GLN A C 1
ATOM 669 O O . GLN A 1 89 ? -14.340 3.074 8.900 1.00 94.38 89 GLN A O 1
ATOM 674 N N . ARG A 1 90 ? -14.297 5.116 9.808 1.00 93.38 90 ARG A N 1
ATOM 675 C CA . ARG A 1 90 ? -12.911 5.383 9.393 1.00 93.38 90 ARG A CA 1
ATOM 676 C C . ARG A 1 90 ? -11.905 4.469 10.087 1.00 93.38 90 ARG A C 1
ATOM 678 O O . ARG A 1 90 ? -10.917 4.064 9.479 1.00 93.38 90 ARG A O 1
ATOM 685 N N . ILE A 1 91 ? -12.143 4.149 11.356 1.00 94.12 91 ILE A N 1
ATOM 686 C CA . ILE A 1 91 ? -11.313 3.198 12.096 1.00 94.12 91 ILE A CA 1
ATOM 687 C C . ILE A 1 91 ? -11.511 1.782 11.540 1.00 94.12 91 ILE A C 1
ATOM 689 O O . ILE A 1 91 ? -10.516 1.095 11.335 1.00 94.12 91 ILE A O 1
ATOM 693 N N . ASP A 1 92 ? -12.737 1.374 11.202 1.00 94.19 92 ASP A N 1
ATOM 694 C CA . ASP A 1 92 ? -13.029 0.077 10.568 1.00 94.19 92 ASP A CA 1
ATOM 695 C C . ASP A 1 92 ? -12.266 -0.084 9.247 1.00 94.19 92 ASP A C 1
ATOM 697 O O . ASP A 1 92 ? -11.598 -1.096 9.016 1.00 94.19 92 ASP A O 1
ATOM 701 N N . GLU A 1 93 ? -12.310 0.949 8.403 1.00 92.44 93 GLU A N 1
ATOM 702 C CA . GLU A 1 93 ? -11.560 1.006 7.149 1.00 92.44 93 GLU A CA 1
ATOM 703 C C . GLU A 1 93 ? -10.051 0.898 7.403 1.00 92.44 93 GLU A C 1
ATOM 705 O O . GLU A 1 93 ? -9.373 0.120 6.736 1.00 92.44 93 GLU A O 1
ATOM 710 N N . HIS A 1 94 ? -9.510 1.606 8.399 1.00 91.69 94 HIS A N 1
ATOM 711 C CA . HIS A 1 94 ? -8.093 1.502 8.759 1.00 91.69 94 HIS A CA 1
ATOM 712 C C . HIS A 1 94 ? -7.718 0.093 9.258 1.00 91.69 94 HIS A C 1
ATOM 714 O O . HIS A 1 94 ? -6.706 -0.471 8.832 1.00 91.69 94 HIS A O 1
ATOM 720 N N . LEU A 1 95 ? -8.532 -0.505 10.132 1.00 92.44 95 LEU A N 1
ATOM 721 C CA . LEU A 1 95 ? -8.305 -1.837 10.700 1.00 92.44 95 LEU A CA 1
ATOM 722 C C . LEU A 1 95 ? -8.356 -2.943 9.641 1.00 92.44 95 LEU A C 1
ATOM 724 O O . LEU A 1 95 ? -7.658 -3.948 9.784 1.00 92.44 95 LEU A O 1
ATOM 728 N N . ALA A 1 96 ? -9.111 -2.757 8.553 1.00 91.06 96 ALA A N 1
ATOM 729 C CA . ALA A 1 96 ? -9.129 -3.697 7.436 1.00 91.06 96 ALA A CA 1
ATOM 730 C C . ALA A 1 96 ? -7.731 -3.876 6.813 1.00 91.06 96 ALA A C 1
ATOM 732 O O . ALA A 1 96 ? -7.334 -5.007 6.515 1.00 91.06 96 ALA A O 1
ATOM 733 N N . PHE A 1 97 ? -6.956 -2.791 6.701 1.00 85.56 97 PHE A N 1
ATOM 734 C CA . PHE A 1 97 ? -5.650 -2.776 6.029 1.00 85.56 97 PHE A CA 1
ATOM 735 C C . PHE A 1 97 ? -4.447 -2.804 6.983 1.00 85.56 97 PHE A C 1
ATOM 737 O O . PHE A 1 97 ? -3.372 -3.256 6.592 1.00 85.56 97 PHE A O 1
ATOM 744 N N . CYS A 1 98 ? -4.597 -2.360 8.232 1.00 88.94 98 CYS A N 1
ATOM 745 C CA . CYS A 1 98 ? -3.501 -2.283 9.195 1.00 88.94 98 CYS A CA 1
ATOM 746 C C . CYS A 1 98 ? -3.511 -3.478 10.160 1.00 88.94 98 CYS A C 1
ATOM 748 O O . CYS A 1 98 ? -4.346 -3.564 11.060 1.00 88.94 98 CYS A O 1
ATOM 750 N N . ALA A 1 99 ? -2.566 -4.410 9.996 1.00 89.88 99 ALA A N 1
ATOM 751 C CA . ALA A 1 99 ? -2.397 -5.534 10.924 1.00 89.88 99 ALA A CA 1
ATOM 752 C C . ALA A 1 99 ? -1.999 -5.064 12.337 1.00 89.88 99 ALA A C 1
ATOM 754 O O . ALA A 1 99 ? -2.550 -5.541 13.321 1.00 89.88 99 ALA A O 1
ATOM 755 N N . HIS A 1 100 ? -1.123 -4.059 12.433 1.00 89.88 100 HIS A N 1
ATOM 756 C CA . HIS A 1 100 ? -0.609 -3.570 13.713 1.00 89.88 100 HIS A CA 1
ATOM 757 C C . HIS A 1 100 ? -1.699 -2.984 14.626 1.00 89.88 100 HIS A C 1
ATOM 759 O O . HIS A 1 100 ? -1.777 -3.322 15.804 1.00 89.88 100 HIS A O 1
ATOM 765 N N . CYS A 1 101 ? -2.580 -2.132 14.092 1.00 92.50 101 CYS A N 1
ATOM 766 C CA . CYS A 1 101 ? -3.681 -1.565 14.878 1.00 92.50 101 CYS A CA 1
ATOM 767 C C . CYS A 1 101 ? -4.719 -2.625 15.279 1.00 92.50 101 CYS A C 1
ATOM 769 O O . CYS A 1 101 ? -5.356 -2.488 16.321 1.00 92.50 101 CYS A O 1
ATOM 771 N N . ARG A 1 102 ? -4.862 -3.697 14.490 1.00 93.56 102 ARG A N 1
ATOM 772 C CA . ARG A 1 102 ? -5.731 -4.837 1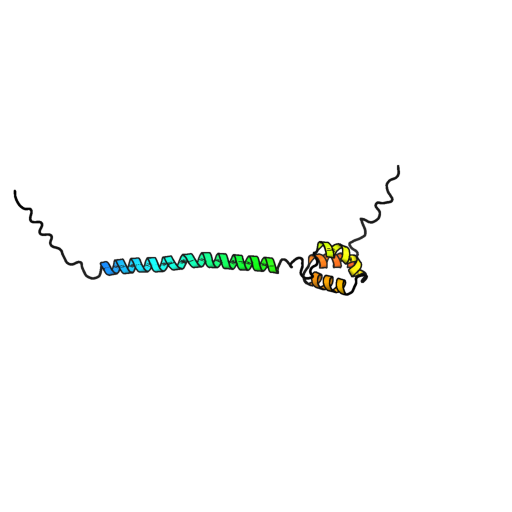4.810 1.00 93.56 102 ARG A CA 1
ATOM 773 C C . ARG A 1 102 ? -5.200 -5.626 16.003 1.00 93.56 102 ARG A C 1
ATOM 775 O O . ARG A 1 102 ? -5.948 -5.854 16.943 1.00 93.56 102 ARG A O 1
ATOM 782 N N . GLU A 1 103 ? -3.905 -5.939 16.009 1.00 93.25 103 GLU A N 1
ATOM 783 C CA . GLU A 1 103 ? -3.237 -6.588 17.146 1.00 93.25 103 GLU A CA 1
ATOM 784 C C . GLU A 1 103 ? -3.352 -5.748 18.427 1.00 93.25 103 GLU A C 1
ATOM 786 O O . GLU A 1 103 ? -3.632 -6.280 19.499 1.00 93.25 103 GLU A O 1
ATOM 791 N N . GLN A 1 104 ? -3.198 -4.421 18.332 1.00 92.75 104 GLN A N 1
ATOM 792 C CA . GLN A 1 104 ? -3.394 -3.533 19.484 1.00 92.75 104 GLN A CA 1
ATOM 793 C C . GLN A 1 104 ? -4.838 -3.548 20.000 1.00 92.75 104 GLN A C 1
ATOM 795 O O . GLN A 1 104 ? -5.058 -3.572 21.211 1.00 92.75 104 GLN A O 1
ATOM 800 N N . LEU A 1 105 ? -5.827 -3.543 19.101 1.00 94.56 105 LEU A N 1
ATOM 801 C CA . LEU A 1 105 ? -7.233 -3.636 19.484 1.00 94.56 105 LEU A CA 1
ATOM 802 C C . LEU A 1 105 ? -7.538 -4.974 20.174 1.00 94.56 105 LEU A C 1
ATOM 804 O O . LEU A 1 105 ? -8.226 -4.987 21.192 1.00 94.56 105 LEU A O 1
ATOM 808 N N . GLU A 1 106 ? -6.997 -6.082 19.668 1.00 94.38 106 GLU A N 1
ATOM 809 C CA . GLU A 1 106 ? -7.103 -7.400 20.305 1.00 94.38 106 GLU A CA 1
ATOM 810 C C . GLU A 1 106 ? -6.441 -7.412 21.691 1.00 94.38 106 GLU A C 1
ATOM 812 O O . GLU A 1 106 ? -7.009 -7.945 22.642 1.00 94.38 106 GLU A O 1
ATOM 817 N N . ALA A 1 107 ? -5.282 -6.767 21.854 1.00 92.75 107 ALA A N 1
ATOM 818 C CA . ALA A 1 107 ? -4.624 -6.633 23.154 1.00 92.75 107 ALA A CA 1
ATOM 819 C C . ALA A 1 107 ? -5.482 -5.857 24.175 1.00 92.75 107 ALA A C 1
ATOM 821 O O . ALA A 1 107 ? -5.523 -6.237 25.352 1.00 92.75 107 ALA A O 1
ATOM 822 N N . ILE A 1 108 ? -6.197 -4.817 23.722 1.00 91.25 108 ILE A N 1
ATOM 823 C CA . ILE A 1 108 ? -7.179 -4.059 24.519 1.00 91.25 108 ILE A CA 1
ATOM 824 C C . ILE A 1 108 ? -8.375 -4.943 24.892 1.00 91.25 108 ILE A C 1
ATOM 826 O O . ILE A 1 108 ? -8.766 -4.970 26.057 1.00 91.25 108 ILE A O 1
ATOM 830 N N . GLN A 1 109 ? -8.926 -5.6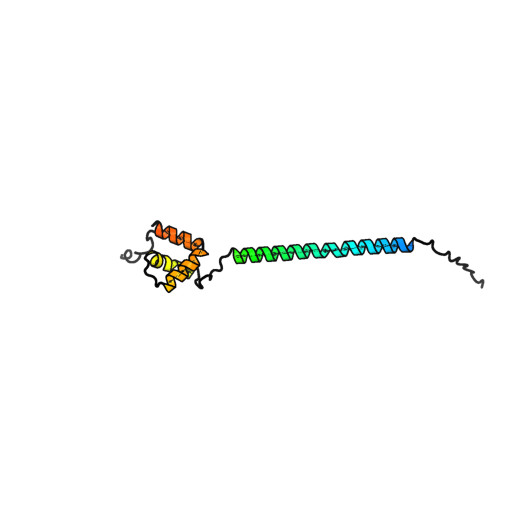97 23.938 1.00 90.25 109 GLN A N 1
ATOM 831 C CA . GLN A 1 109 ? -10.062 -6.601 24.168 1.00 90.25 109 GLN A CA 1
ATOM 832 C C . GLN A 1 109 ? -9.725 -7.726 25.150 1.00 90.25 109 GLN A C 1
ATOM 834 O O . GLN A 1 109 ? -10.536 -8.074 26.005 1.00 90.25 109 GLN A O 1
ATOM 839 N N . ASN A 1 110 ? -8.506 -8.256 25.064 1.00 90.88 110 ASN A N 1
ATOM 840 C CA . ASN A 1 110 ? -8.015 -9.311 25.943 1.00 90.88 110 ASN A CA 1
ATOM 841 C C . ASN A 1 110 ? -7.629 -8.798 27.342 1.00 90.88 110 ASN A C 1
ATOM 843 O O . ASN A 1 110 ? -7.209 -9.595 28.177 1.00 90.88 110 ASN A O 1
ATOM 847 N N . GLY A 1 111 ? -7.731 -7.488 27.603 1.00 81.88 111 GLY A N 1
ATOM 848 C CA . GLY A 1 111 ? -7.385 -6.890 28.895 1.00 81.88 111 GLY A CA 1
ATOM 849 C C . GLY A 1 111 ? -5.891 -6.944 29.223 1.00 81.88 111 GLY A C 1
ATOM 850 O O . GLY A 1 111 ? -5.511 -6.776 30.370 1.00 81.88 111 GLY A O 1
ATOM 851 N N . THR A 1 112 ? -5.025 -7.179 28.231 1.00 66.62 112 THR A N 1
ATOM 852 C CA . THR A 1 112 ? -3.564 -7.279 28.444 1.00 66.62 112 THR A CA 1
ATOM 853 C C . THR A 1 112 ? -2.863 -5.925 28.559 1.00 66.62 112 THR A C 1
ATOM 855 O O . THR A 1 112 ? -1.694 -5.859 28.933 1.00 66.62 112 THR A O 1
ATOM 858 N N . VAL A 1 113 ? -3.576 -4.834 28.279 1.00 60.94 113 VAL A N 1
ATOM 859 C CA . VAL A 1 113 ? -3.149 -3.462 28.582 1.00 60.94 113 VAL A CA 1
ATOM 860 C C . VAL A 1 113 ? -3.775 -3.005 29.895 1.00 60.94 113 VAL A C 1
ATOM 862 O O . VAL A 1 113 ? -4.561 -2.060 29.957 1.00 60.94 113 VAL A O 1
ATOM 865 N N . ASP A 1 114 ? -3.398 -3.685 30.971 1.00 49.91 114 ASP A N 1
ATOM 866 C CA . ASP A 1 114 ? -3.545 -3.153 32.318 1.00 49.91 114 ASP A CA 1
ATOM 867 C C . ASP A 1 114 ? -2.667 -1.891 32.455 1.00 49.91 114 ASP A C 1
ATOM 869 O O . ASP A 1 114 ? -1.450 -1.943 32.606 1.00 49.91 114 ASP A O 1
ATOM 873 N N . ALA A 1 115 ? -3.296 -0.726 32.301 1.00 53.31 115 ALA A N 1
ATOM 874 C CA . ALA A 1 115 ? -3.270 0.398 33.242 1.00 53.31 115 ALA A CA 1
ATOM 875 C C . ALA A 1 115 ? -1.960 0.776 33.989 1.00 53.31 115 ALA A C 1
ATOM 877 O O . ALA A 1 115 ? -2.034 1.272 35.110 1.00 53.31 115 ALA A O 1
ATOM 878 N N . CYS A 1 116 ? -0.760 0.644 33.418 1.00 48.19 116 CYS A N 1
ATOM 879 C CA . CYS A 1 116 ? 0.466 1.048 34.135 1.00 48.19 116 CYS A CA 1
ATOM 880 C C . CYS A 1 116 ? 0.851 2.542 34.054 1.00 48.19 116 CYS A C 1
ATOM 882 O O . CYS A 1 116 ? 1.896 2.917 34.578 1.00 48.19 116 CYS A O 1
ATOM 884 N N . CYS A 1 117 ? 0.048 3.433 33.465 1.00 46.84 117 CYS A N 1
ATOM 885 C CA . CYS A 1 117 ? 0.344 4.877 33.462 1.00 46.84 117 CYS A CA 1
ATOM 886 C C . CYS A 1 117 ? -0.918 5.714 33.683 1.00 46.84 117 CYS A C 1
ATOM 888 O O . CYS A 1 117 ? -1.384 6.414 32.790 1.00 46.84 117 CYS A O 1
ATOM 890 N N . GLY A 1 118 ? -1.480 5.619 34.886 1.00 49.88 118 GLY A N 1
ATOM 891 C CA . GLY A 1 118 ? -2.676 6.367 35.258 1.00 49.88 118 GLY A CA 1
ATOM 892 C C . GLY A 1 118 ? -2.751 6.804 36.714 1.00 49.88 118 GLY A C 1
ATOM 893 O O . GLY A 1 118 ? -3.829 7.187 37.127 1.00 49.88 118 GLY A O 1
ATOM 894 N N . GLU A 1 119 ? -1.666 6.770 37.499 1.00 46.72 119 GLU A N 1
ATOM 895 C CA . GLU A 1 119 ? -1.685 7.371 38.845 1.00 46.72 119 GLU A CA 1
ATOM 896 C C . GLU A 1 119 ? -0.288 7.820 39.312 1.00 46.72 119 GLU A C 1
ATOM 898 O O . GLU A 1 119 ? 0.210 7.445 40.366 1.00 46.72 119 GLU A O 1
ATOM 903 N N . ALA A 1 120 ? 0.379 8.656 38.512 1.00 51.19 120 ALA A N 1
ATOM 904 C CA . ALA A 1 120 ? 1.631 9.313 38.911 1.00 51.19 120 ALA A CA 1
ATOM 905 C C . ALA A 1 120 ? 1.419 10.553 39.816 1.00 51.19 120 ALA A C 1
ATOM 907 O O . ALA A 1 120 ? 2.369 11.284 40.082 1.00 51.19 120 ALA A O 1
ATOM 908 N N . ALA A 1 121 ? 0.196 10.819 40.294 1.00 55.56 121 ALA A N 1
ATOM 909 C CA . ALA A 1 121 ? -0.122 12.038 41.048 1.00 55.56 121 ALA A CA 1
ATOM 910 C C . ALA A 1 121 ? -0.088 11.888 42.586 1.00 55.56 121 ALA A C 1
ATOM 912 O O . ALA A 1 121 ? -0.260 12.888 43.277 1.00 55.56 121 ALA A O 1
ATOM 913 N N . ALA A 1 122 ? 0.147 10.690 43.142 1.00 53.38 122 ALA A N 1
ATOM 914 C CA . ALA A 1 122 ? 0.040 10.454 44.593 1.00 53.38 122 ALA A CA 1
ATOM 915 C C . ALA A 1 122 ? 1.354 10.103 45.326 1.00 53.38 122 ALA A C 1
ATOM 917 O O . ALA A 1 122 ? 1.339 9.936 46.543 1.00 53.38 122 ALA A O 1
ATOM 918 N N . CYS A 1 123 ? 2.505 10.020 44.649 1.00 47.72 123 CYS A N 1
ATOM 919 C CA . CYS A 1 123 ? 3.776 9.649 45.293 1.00 47.72 123 CYS A CA 1
ATOM 920 C C . CYS A 1 123 ? 4.848 10.742 45.176 1.00 47.72 123 CYS A C 1
ATOM 922 O O . CYS A 1 123 ? 5.894 10.521 44.576 1.00 47.72 123 CYS A O 1
ATOM 924 N N . ALA A 1 124 ? 4.608 11.919 45.760 1.00 48.91 124 ALA A N 1
ATOM 925 C CA . ALA A 1 124 ? 5.672 12.884 46.050 1.00 48.91 124 ALA A CA 1
ATOM 926 C C . ALA A 1 124 ? 5.274 13.843 47.187 1.00 48.91 124 ALA A C 1
ATOM 928 O O . ALA A 1 124 ? 4.890 14.984 46.948 1.00 48.91 124 ALA A O 1
ATOM 929 N N . THR A 1 125 ? 5.406 13.389 48.432 1.00 48.81 125 THR A N 1
ATOM 930 C CA . THR A 1 125 ? 5.552 14.272 49.601 1.00 48.81 125 THR A CA 1
ATOM 931 C C . THR A 1 125 ? 6.634 13.709 50.516 1.00 48.81 125 THR A C 1
ATOM 933 O O . THR A 1 125 ? 6.395 12.685 51.160 1.00 48.81 125 THR A O 1
ATOM 936 N N . PRO A 1 126 ? 7.820 14.331 50.567 1.00 62.69 126 PRO A N 1
ATOM 937 C CA . PRO A 1 126 ? 8.594 14.467 51.791 1.00 62.69 126 PRO A CA 1
ATOM 938 C C . PRO A 1 126 ? 8.170 15.717 52.577 1.00 62.69 126 PRO A C 1
ATOM 940 O O . PRO A 1 126 ? 7.933 16.772 51.943 1.00 62.69 126 PRO A O 1
#

Sequence (126 aa):
MAPNAFTDSWEPCPSGELTGMVQRAQSVRRKSQTTSFTIVGVLVLTSCLSLLYLQFSTPSANAAGLACFEVQPLLGEYHQQKLTPAMSQRIDEHLAFCAHCREQLEAIQNGTVDACCGEAAACATP

Secondary structure (DSSP, 8-state):
----------PPPPTTHHHHHHHHHHHHHHHHHHHHHHHHHHHHHHHHHHHHHHHHHS--TTTTS--HHHHHHHHHHHHTT-S-HHHHHHHHHHHHH-HHHHHHHHHHHTT-S--SSS-TTS----

Organism: NCBI:txid2528010

Radius of gyration: 39.2 Å; chains: 1; bounding box: 89×30×119 Å